Protein AF-A0A2E3MKQ6-F1 (afdb_monomer)

Structure (mmCIF, N/CA/C/O backbone):
data_AF-A0A2E3MKQ6-F1
#
_entry.id   AF-A0A2E3MKQ6-F1
#
loop_
_atom_site.group_PDB
_atom_site.id
_atom_site.type_symbol
_atom_site.label_atom_id
_atom_site.label_alt_id
_atom_site.label_comp_id
_atom_site.label_asym_id
_atom_site.label_entity_id
_atom_site.label_seq_id
_atom_site.pdbx_PDB_ins_code
_atom_site.Cartn_x
_atom_site.Cartn_y
_atom_site.Cartn_z
_atom_site.occupancy
_atom_site.B_iso_or_equiv
_atom_site.auth_seq_id
_atom_site.auth_comp_id
_atom_site.auth_asym_id
_atom_site.auth_atom_id
_atom_site.pdbx_PDB_model_num
ATOM 1 N N . MET A 1 1 ? 71.561 -11.899 -37.022 1.00 51.94 1 MET A N 1
ATOM 2 C CA . MET A 1 1 ? 71.157 -10.487 -36.833 1.00 51.94 1 MET A CA 1
ATOM 3 C C . MET A 1 1 ? 69.757 -10.118 -37.358 1.00 51.94 1 MET A C 1
ATOM 5 O O . MET A 1 1 ? 69.428 -8.950 -37.269 1.00 51.94 1 MET A O 1
ATOM 9 N N . ASN A 1 2 ? 68.888 -11.045 -37.816 1.00 51.72 2 ASN A N 1
ATOM 10 C CA . ASN A 1 2 ? 67.620 -10.660 -38.489 1.00 51.72 2 ASN A CA 1
ATOM 11 C C . ASN A 1 2 ? 66.325 -11.288 -37.917 1.00 51.72 2 ASN A C 1
ATOM 13 O O . ASN A 1 2 ? 65.262 -11.127 -38.512 1.00 51.72 2 ASN A O 1
ATOM 17 N N . ALA A 1 3 ? 66.387 -12.002 -36.786 1.00 59.16 3 ALA A N 1
ATOM 18 C CA . ALA A 1 3 ? 65.209 -12.643 -36.180 1.00 59.16 3 ALA A CA 1
ATOM 19 C C . ALA A 1 3 ? 64.498 -11.755 -35.135 1.00 59.16 3 ALA A C 1
ATOM 21 O O . ALA A 1 3 ? 63.276 -11.787 -35.032 1.00 59.16 3 ALA A O 1
ATOM 22 N N . ALA A 1 4 ? 65.235 -10.905 -34.410 1.00 56.28 4 ALA A N 1
ATOM 23 C CA . ALA A 1 4 ? 64.674 -10.053 -33.355 1.00 56.28 4 ALA A CA 1
ATOM 24 C C . ALA A 1 4 ? 63.854 -8.861 -33.893 1.00 56.28 4 ALA A C 1
ATOM 26 O O . ALA A 1 4 ? 62.931 -8.391 -33.233 1.00 56.28 4 ALA A O 1
ATOM 27 N N . THR A 1 5 ? 64.131 -8.396 -35.115 1.00 56.44 5 THR A N 1
ATOM 28 C CA . THR A 1 5 ? 63.457 -7.235 -35.721 1.00 56.44 5 THR A CA 1
ATOM 29 C C . THR A 1 5 ? 62.082 -7.542 -36.319 1.00 56.44 5 THR A C 1
ATOM 31 O O . THR A 1 5 ? 61.325 -6.611 -36.573 1.00 56.44 5 THR A O 1
ATOM 34 N N . ARG A 1 6 ? 61.706 -8.817 -36.513 1.00 56.41 6 ARG A N 1
ATOM 35 C CA . ARG A 1 6 ? 60.374 -9.184 -37.042 1.00 56.41 6 ARG A CA 1
ATOM 36 C C . ARG A 1 6 ? 59.316 -9.430 -35.967 1.00 56.41 6 ARG A C 1
ATOM 38 O O . ARG A 1 6 ? 58.137 -9.378 -36.285 1.00 56.41 6 ARG A O 1
ATOM 45 N N . ALA A 1 7 ? 59.709 -9.664 -34.715 1.00 56.56 7 ALA A N 1
ATOM 46 C CA . ALA A 1 7 ? 58.758 -9.929 -33.633 1.00 56.56 7 ALA A CA 1
ATOM 47 C C . ALA A 1 7 ? 58.132 -8.646 -33.047 1.00 56.56 7 ALA A C 1
ATOM 49 O O . ALA A 1 7 ? 57.000 -8.675 -32.573 1.00 56.56 7 ALA A O 1
ATOM 50 N N . LEU A 1 8 ? 58.837 -7.512 -33.120 1.00 56.88 8 LEU A N 1
ATOM 51 C CA . LEU A 1 8 ? 58.458 -6.266 -32.437 1.00 56.88 8 LEU A CA 1
ATOM 52 C C . LEU A 1 8 ? 57.384 -5.433 -33.158 1.00 56.88 8 LEU A C 1
ATOM 54 O O . LEU A 1 8 ? 56.702 -4.640 -32.516 1.00 56.88 8 LEU A O 1
ATOM 58 N N . SER A 1 9 ? 57.185 -5.611 -34.467 1.00 56.62 9 SER A N 1
ATOM 59 C CA . SER A 1 9 ? 56.205 -4.820 -35.231 1.00 56.62 9 SER A CA 1
ATOM 60 C C . SER A 1 9 ? 54.820 -5.467 -35.328 1.00 56.62 9 SER A C 1
ATOM 62 O O . SER A 1 9 ? 53.836 -4.778 -35.592 1.00 56.62 9 SER A O 1
ATOM 64 N N . THR A 1 10 ? 54.703 -6.772 -35.073 1.00 60.03 10 THR A N 1
ATOM 65 C CA . THR A 1 10 ? 53.426 -7.504 -35.167 1.00 60.03 10 THR A CA 1
ATOM 66 C C . THR A 1 10 ? 52.512 -7.326 -33.956 1.00 60.03 10 THR A C 1
ATOM 68 O O . THR A 1 10 ? 51.335 -7.670 -34.034 1.00 60.03 10 THR A O 1
ATOM 71 N N . GLN A 1 11 ? 53.016 -6.766 -32.852 1.00 57.50 11 GLN A N 1
ATOM 72 C CA . GLN A 1 11 ? 52.283 -6.697 -31.584 1.00 57.50 11 GLN A CA 1
ATOM 73 C C . GLN A 1 11 ? 51.611 -5.333 -31.321 1.00 57.50 11 GLN A C 1
ATOM 75 O O . GLN A 1 11 ? 50.716 -5.246 -30.485 1.00 57.50 11 GLN A O 1
ATOM 80 N N . MET A 1 12 ? 51.917 -4.285 -32.102 1.00 53.00 12 MET A N 1
ATOM 81 C CA . MET A 1 12 ? 51.243 -2.970 -32.025 1.00 53.00 12 MET A CA 1
ATOM 82 C C . MET A 1 12 ? 49.972 -2.876 -32.890 1.00 53.00 12 MET A C 1
ATOM 84 O O . MET A 1 12 ? 49.701 -1.868 -33.539 1.00 53.00 12 MET A O 1
ATOM 88 N N . ARG A 1 13 ? 49.159 -3.935 -32.916 1.00 53.34 13 ARG A N 1
ATOM 89 C CA . ARG A 1 13 ? 47.797 -3.894 -33.480 1.00 53.34 13 ARG A CA 1
ATOM 90 C C . ARG A 1 13 ? 46.724 -4.270 -32.461 1.00 53.34 13 ARG A C 1
ATOM 92 O O . ARG A 1 13 ? 45.620 -4.640 -32.841 1.00 53.34 13 ARG A O 1
ATOM 99 N N . ALA A 1 14 ? 46.997 -4.046 -31.176 1.00 57.50 14 ALA A N 1
ATOM 100 C CA . ALA A 1 14 ? 45.959 -3.827 -30.170 1.00 57.50 14 ALA A CA 1
ATOM 101 C C . ALA A 1 14 ? 45.362 -2.409 -30.305 1.00 57.50 14 ALA A C 1
ATOM 103 O O . ALA A 1 14 ? 45.202 -1.680 -29.334 1.00 57.50 14 ALA A O 1
ATOM 104 N N . GLY A 1 15 ? 45.054 -1.989 -31.534 1.00 54.38 15 GLY A N 1
ATOM 105 C CA . GLY A 1 15 ? 44.079 -0.931 -31.727 1.00 54.38 15 GLY A CA 1
ATOM 106 C C . GLY A 1 15 ? 42.747 -1.581 -31.421 1.00 54.38 15 GLY A C 1
ATOM 107 O O . GLY A 1 15 ? 42.348 -2.483 -32.159 1.00 54.38 15 GLY A O 1
ATOM 108 N N . ALA A 1 16 ? 42.112 -1.186 -30.317 1.00 61.31 16 ALA A N 1
ATOM 109 C CA . ALA A 1 16 ? 40.711 -1.468 -30.073 1.00 61.31 16 ALA A CA 1
ATOM 110 C C . ALA A 1 16 ? 39.977 -1.141 -31.371 1.00 61.31 16 ALA A C 1
ATOM 112 O O . ALA A 1 16 ? 39.789 0.026 -31.718 1.00 61.31 16 ALA A O 1
ATOM 113 N N . ARG A 1 17 ? 39.649 -2.178 -32.150 1.00 56.69 17 ARG A N 1
ATOM 114 C CA . ARG A 1 17 ? 38.716 -2.043 -33.251 1.00 56.69 17 ARG A CA 1
ATOM 115 C C . ARG A 1 17 ? 37.417 -1.747 -32.537 1.00 56.69 17 ARG A C 1
ATOM 117 O O . ARG A 1 17 ? 36.703 -2.678 -32.201 1.00 56.69 17 ARG A O 1
ATOM 124 N N . LEU A 1 18 ? 37.166 -0.473 -32.234 1.00 64.56 18 LEU A N 1
ATOM 125 C CA . LEU A 1 18 ? 35.818 0.041 -32.131 1.00 64.56 18 LEU A CA 1
ATOM 126 C C . LEU A 1 18 ? 35.204 -0.409 -33.450 1.00 64.56 18 LEU A C 1
ATOM 128 O O . LEU A 1 18 ? 35.619 0.103 -34.499 1.00 64.56 18 LEU A O 1
ATOM 132 N N . PRO A 1 19 ? 34.371 -1.466 -33.456 1.00 61.94 19 PRO A N 1
ATOM 133 C CA . PRO A 1 19 ? 33.703 -1.810 -34.681 1.00 61.94 19 PRO A CA 1
ATOM 134 C C . PRO A 1 19 ? 32.902 -0.554 -34.984 1.00 61.94 19 PRO A C 1
ATOM 136 O O . PRO A 1 19 ? 32.098 -0.104 -34.167 1.00 61.94 19 PRO A O 1
ATOM 139 N N . HIS A 1 20 ? 33.227 0.083 -36.107 1.00 58.12 20 HIS A N 1
ATOM 140 C CA . HIS A 1 20 ? 32.358 1.058 -36.732 1.00 58.12 20 HIS A CA 1
ATOM 141 C C . HIS A 1 20 ? 30.936 0.534 -36.537 1.00 58.12 20 HIS A C 1
ATOM 143 O O . HIS A 1 20 ? 30.695 -0.645 -36.801 1.00 58.12 20 HIS A O 1
ATOM 149 N N . LEU A 1 21 ? 30.059 1.352 -35.951 1.00 60.97 21 LEU A N 1
ATOM 150 C CA . LEU A 1 21 ? 28.639 1.059 -35.805 1.00 60.97 21 LEU A CA 1
ATOM 151 C C . LEU A 1 21 ? 28.097 0.796 -37.214 1.00 60.97 21 LEU A C 1
ATOM 153 O O . LEU A 1 21 ? 27.580 1.687 -37.880 1.00 60.97 21 LEU A O 1
ATOM 157 N N . VAL A 1 22 ? 28.278 -0.423 -37.715 1.00 62.62 22 VAL A N 1
ATOM 158 C CA . VAL A 1 22 ? 27.599 -0.910 -38.897 1.00 62.62 22 VAL A CA 1
ATOM 159 C C . VAL A 1 22 ? 26.157 -0.934 -38.446 1.00 62.62 22 VAL A C 1
ATOM 161 O O . VAL A 1 22 ? 25.775 -1.767 -37.617 1.00 62.62 22 VAL A O 1
ATOM 164 N N . LEU A 1 23 ? 25.390 0.044 -38.926 1.00 69.44 23 LEU A N 1
ATOM 165 C CA . LEU A 1 23 ? 23.950 0.150 -38.735 1.00 69.44 23 LEU A CA 1
ATOM 166 C C . LEU A 1 23 ? 23.286 -0.990 -39.525 1.00 69.44 23 LEU A C 1
ATOM 168 O O . LEU A 1 23 ? 22.607 -0.803 -40.527 1.00 69.44 23 LEU A O 1
ATOM 172 N N . ASN A 1 24 ? 23.573 -2.217 -39.102 1.00 82.94 24 ASN A N 1
ATOM 173 C CA . ASN A 1 24 ? 22.943 -3.425 -39.574 1.00 82.94 24 ASN A CA 1
ATOM 174 C C . ASN A 1 24 ? 21.625 -3.571 -38.809 1.00 82.94 24 ASN A C 1
ATOM 176 O O . ASN A 1 24 ? 21.572 -3.353 -37.594 1.00 82.94 24 ASN A O 1
ATOM 180 N N . ARG A 1 25 ? 20.565 -3.980 -39.511 1.00 87.00 25 ARG A N 1
ATOM 181 C CA . ARG A 1 25 ? 19.233 -4.215 -38.937 1.00 87.00 25 ARG A CA 1
ATOM 182 C C . ARG A 1 25 ? 19.303 -5.093 -37.685 1.00 87.00 25 ARG A C 1
ATOM 184 O O . ARG A 1 25 ? 18.605 -4.825 -36.716 1.00 87.00 25 ARG A O 1
ATOM 191 N N . GLN A 1 26 ? 20.165 -6.110 -37.690 1.00 88.50 26 GLN A N 1
ATOM 192 C CA . GLN A 1 26 ? 20.348 -7.013 -36.550 1.00 88.50 26 GLN A CA 1
ATOM 193 C C . GLN A 1 26 ? 20.903 -6.297 -35.310 1.00 88.50 26 GLN A C 1
ATOM 195 O O . GLN A 1 26 ? 20.385 -6.500 -34.216 1.00 88.50 26 GLN A O 1
ATOM 200 N N . THR A 1 27 ? 21.894 -5.414 -35.471 1.00 88.50 27 THR A N 1
ATOM 201 C CA . THR A 1 27 ? 22.471 -4.637 -34.362 1.00 88.50 27 THR A CA 1
ATOM 202 C C . THR A 1 27 ? 21.444 -3.680 -33.761 1.00 88.50 27 THR A C 1
ATOM 204 O O . THR A 1 27 ? 21.341 -3.579 -32.543 1.00 88.50 27 THR A O 1
ATOM 207 N N . VAL A 1 28 ? 20.638 -3.015 -34.599 1.00 91.00 28 VAL A N 1
ATOM 208 C CA . VAL A 1 28 ? 19.569 -2.112 -34.133 1.00 91.00 28 VAL A CA 1
ATOM 209 C C . VAL A 1 28 ? 18.510 -2.880 -33.343 1.00 91.00 28 VAL A C 1
ATOM 211 O O . VAL A 1 28 ? 18.127 -2.446 -32.260 1.00 91.00 28 VAL A O 1
ATOM 214 N N . LEU A 1 29 ? 18.072 -4.041 -33.843 1.00 93.50 29 LEU A N 1
ATOM 215 C CA . LEU A 1 29 ? 17.108 -4.890 -33.137 1.00 93.50 29 LEU A CA 1
ATOM 216 C C . LEU A 1 29 ? 17.658 -5.389 -31.798 1.00 93.50 29 LEU A C 1
ATOM 218 O O . LEU A 1 29 ? 16.940 -5.370 -30.803 1.00 93.50 29 LEU A O 1
ATOM 222 N N . PHE A 1 30 ? 18.928 -5.792 -31.756 1.00 93.88 30 PHE A N 1
ATOM 223 C CA . PHE A 1 30 ? 19.572 -6.219 -30.518 1.00 93.88 30 PHE A CA 1
ATOM 224 C C . PHE A 1 30 ? 19.641 -5.081 -29.491 1.00 93.88 30 PHE A C 1
ATOM 226 O O . PHE A 1 30 ? 19.269 -5.273 -28.337 1.00 93.88 30 PHE A O 1
ATOM 233 N N . MET A 1 31 ? 20.049 -3.881 -29.914 1.00 93.69 31 MET A N 1
ATOM 234 C CA . MET A 1 31 ? 20.090 -2.704 -29.041 1.00 93.69 31 MET A CA 1
ATOM 235 C C . MET A 1 31 ? 18.698 -2.305 -28.543 1.00 93.69 31 MET A C 1
ATOM 237 O O . MET A 1 31 ? 18.545 -1.973 -27.370 1.00 93.69 31 MET A O 1
ATOM 241 N N . ALA A 1 32 ? 17.679 -2.376 -29.402 1.00 95.44 32 ALA A N 1
ATOM 242 C CA . ALA A 1 32 ? 16.297 -2.113 -29.016 1.00 95.44 32 ALA A CA 1
ATOM 243 C C . ALA A 1 32 ? 15.792 -3.133 -27.983 1.00 95.44 32 ALA A C 1
ATOM 245 O O . ALA A 1 32 ? 15.203 -2.742 -26.979 1.00 95.44 32 ALA A O 1
ATOM 246 N N . ALA A 1 33 ? 16.070 -4.425 -28.186 1.00 96.75 33 ALA A N 1
ATOM 247 C CA . ALA A 1 33 ? 15.715 -5.473 -27.232 1.00 96.75 33 ALA A CA 1
ATOM 248 C C . ALA A 1 33 ? 16.437 -5.288 -25.890 1.00 96.75 33 ALA A C 1
ATO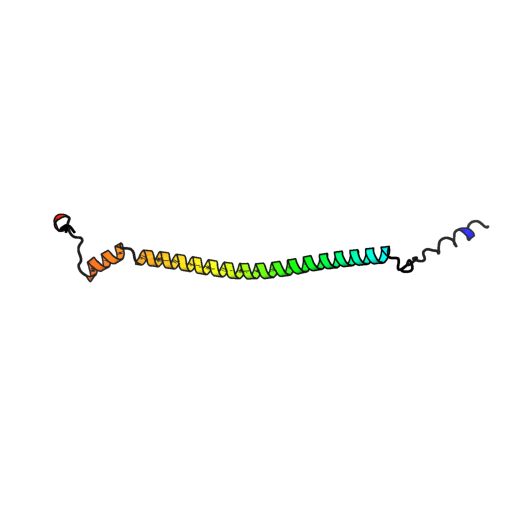M 250 O O . ALA A 1 33 ? 15.805 -5.368 -24.840 1.00 96.75 33 ALA A O 1
ATOM 251 N N . LEU A 1 34 ? 17.737 -4.973 -25.914 1.00 97.12 34 LEU A N 1
ATOM 252 C CA . LEU A 1 34 ? 18.510 -4.679 -24.709 1.00 97.12 34 LEU A CA 1
ATOM 253 C C . LEU A 1 34 ? 17.914 -3.492 -23.947 1.00 97.12 34 LEU A C 1
ATOM 255 O O . LEU A 1 34 ? 17.719 -3.570 -22.736 1.00 97.12 34 LEU A O 1
ATOM 259 N N . PHE A 1 35 ? 17.584 -2.412 -24.656 1.00 97.94 35 PHE A N 1
ATOM 260 C CA . PHE A 1 35 ? 16.9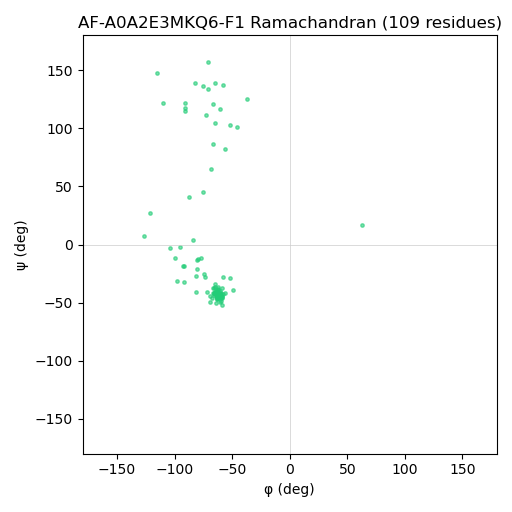53 -1.243 -24.056 1.00 97.94 35 PHE A CA 1
ATOM 261 C C . PHE A 1 35 ? 15.588 -1.580 -23.451 1.00 97.94 35 PHE A C 1
ATOM 263 O O . PHE A 1 35 ? 15.298 -1.157 -22.337 1.00 97.94 35 PHE A O 1
ATOM 270 N N . MET A 1 36 ? 14.775 -2.382 -24.141 1.00 98.12 36 MET A N 1
ATOM 271 C CA . MET A 1 36 ? 13.470 -2.813 -23.645 1.00 98.12 36 MET A CA 1
ATOM 272 C C . MET A 1 36 ? 13.601 -3.642 -22.363 1.00 98.12 36 MET A C 1
ATOM 274 O O . MET A 1 36 ? 12.899 -3.372 -21.395 1.00 98.12 36 MET A O 1
ATOM 278 N N . VAL A 1 37 ? 14.549 -4.582 -22.313 1.00 98.00 37 VAL A N 1
ATOM 279 C CA . VAL A 1 37 ? 14.828 -5.382 -21.108 1.00 98.00 37 VAL A CA 1
ATOM 280 C C . VAL A 1 37 ? 15.281 -4.498 -19.948 1.00 98.00 37 VAL A C 1
ATOM 282 O O . VAL A 1 37 ? 14.790 -4.660 -18.833 1.00 98.00 37 VAL A O 1
ATOM 285 N N . LEU A 1 38 ? 16.183 -3.544 -20.197 1.00 98.19 38 LEU A N 1
ATOM 286 C CA . LEU A 1 38 ? 16.630 -2.600 -19.172 1.00 98.19 38 LEU A CA 1
ATOM 287 C C . LEU A 1 38 ? 15.469 -1.738 -18.667 1.00 98.19 38 LEU A C 1
ATOM 289 O O . LEU A 1 38 ? 15.289 -1.612 -17.459 1.00 98.19 38 LEU A O 1
ATOM 293 N N . ALA A 1 39 ? 14.652 -1.199 -19.572 1.00 98.12 39 ALA A N 1
ATOM 294 C CA . ALA A 1 39 ? 13.478 -0.414 -19.216 1.00 98.12 39 ALA A CA 1
ATOM 295 C C . ALA A 1 39 ? 12.503 -1.223 -18.348 1.00 98.12 39 ALA A C 1
ATOM 297 O O . ALA A 1 39 ? 12.049 -0.727 -17.320 1.00 98.12 39 ALA A O 1
ATOM 298 N N . THR A 1 40 ? 12.234 -2.484 -18.702 1.00 97.94 40 THR A N 1
ATOM 299 C CA . THR A 1 40 ? 11.392 -3.370 -17.889 1.00 97.94 40 THR A CA 1
ATOM 300 C C . THR A 1 40 ? 12.019 -3.661 -16.529 1.00 97.94 40 THR A C 1
ATOM 302 O O . THR A 1 40 ? 11.316 -3.618 -15.525 1.00 97.94 40 THR A O 1
ATOM 305 N N . ALA A 1 41 ? 13.328 -3.912 -16.461 1.00 97.25 41 ALA A N 1
ATOM 306 C CA . ALA A 1 41 ? 14.009 -4.157 -15.193 1.00 97.25 41 ALA A CA 1
ATOM 307 C C . ALA A 1 41 ? 13.867 -2.961 -14.236 1.00 97.25 41 ALA A C 1
ATOM 309 O O . ALA A 1 41 ? 13.505 -3.144 -13.075 1.00 97.25 41 ALA A O 1
ATOM 310 N N . PHE A 1 42 ? 14.073 -1.737 -14.729 1.00 97.81 42 PHE A N 1
ATOM 311 C CA . PHE A 1 42 ? 13.870 -0.527 -13.929 1.00 97.81 42 PHE A CA 1
ATOM 312 C C . PHE A 1 42 ? 12.403 -0.310 -13.556 1.00 97.81 42 PHE A C 1
ATOM 314 O O . PHE A 1 42 ? 12.119 0.021 -12.407 1.00 97.81 42 PHE A O 1
ATOM 321 N N . ALA A 1 43 ? 11.474 -0.533 -14.489 1.00 97.38 43 ALA A N 1
ATOM 322 C CA . ALA A 1 43 ? 10.044 -0.396 -14.230 1.00 97.38 43 ALA A CA 1
ATOM 323 C C . ALA A 1 43 ? 9.574 -1.338 -13.112 1.00 97.38 43 ALA A C 1
ATOM 325 O O . ALA A 1 43 ? 8.872 -0.904 -12.207 1.00 97.38 43 ALA A O 1
ATOM 326 N N . VAL A 1 44 ? 10.015 -2.600 -13.124 1.00 97.50 44 VAL A N 1
ATOM 327 C CA . VAL A 1 44 ? 9.671 -3.580 -12.082 1.00 97.50 44 VAL A CA 1
ATOM 328 C C . VAL A 1 44 ? 10.219 -3.163 -10.717 1.00 97.50 44 VAL A C 1
ATOM 330 O O . VAL A 1 44 ? 9.517 -3.286 -9.717 1.00 97.50 44 VAL A O 1
ATOM 333 N N . VAL A 1 45 ? 11.457 -2.664 -10.655 1.00 96.94 45 VAL A N 1
ATOM 334 C CA . VAL A 1 45 ? 12.046 -2.178 -9.395 1.00 96.94 45 VAL A CA 1
ATOM 335 C C . VAL A 1 45 ? 11.270 -0.977 -8.856 1.00 96.94 45 VAL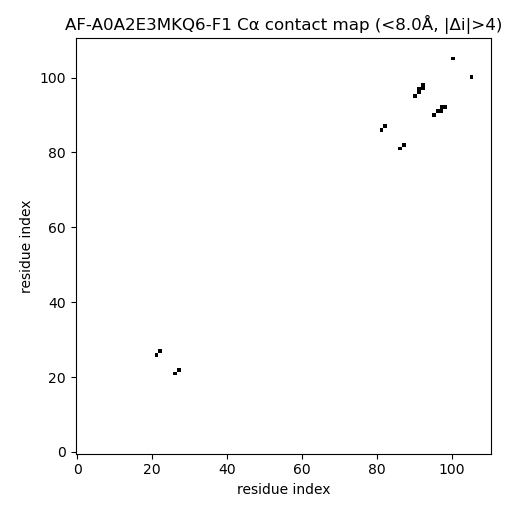 A C 1
ATOM 337 O O . VAL A 1 45 ? 10.984 -0.929 -7.663 1.00 96.94 45 VAL A O 1
ATOM 340 N N . TYR A 1 46 ? 10.904 -0.041 -9.731 1.00 96.94 46 TYR A N 1
ATOM 341 C CA . TYR A 1 46 ? 10.133 1.142 -9.364 1.00 96.94 46 TYR A CA 1
ATOM 342 C C . TYR A 1 46 ? 8.734 0.784 -8.848 1.00 96.94 46 TYR A C 1
ATOM 344 O O . TYR A 1 46 ? 8.365 1.197 -7.752 1.00 96.94 46 TYR A O 1
ATOM 352 N N . GLU A 1 47 ? 7.995 -0.043 -9.592 1.00 95.94 47 GLU A N 1
ATOM 353 C CA . GLU A 1 47 ? 6.684 -0.552 -9.170 1.00 95.94 47 GLU A CA 1
ATOM 354 C C . GLU A 1 47 ? 6.775 -1.273 -7.828 1.00 95.94 47 GLU A C 1
ATOM 356 O O . GLU A 1 47 ? 5.951 -1.064 -6.942 1.00 95.94 47 GLU A O 1
ATOM 361 N N . ARG A 1 48 ? 7.819 -2.085 -7.626 1.00 95.88 48 ARG A N 1
ATOM 362 C CA . ARG A 1 48 ? 7.975 -2.821 -6.373 1.00 95.88 48 ARG A CA 1
ATOM 363 C C . ARG A 1 48 ? 8.211 -1.908 -5.174 1.00 95.88 48 ARG A C 1
ATOM 365 O O . ARG A 1 48 ? 7.739 -2.221 -4.080 1.00 95.88 48 ARG A O 1
ATOM 372 N N . ASP A 1 49 ? 8.957 -0.825 -5.356 1.00 95.25 49 ASP A N 1
ATOM 373 C CA . ASP A 1 49 ? 9.180 0.156 -4.298 1.00 95.25 49 ASP A CA 1
ATOM 374 C C . ASP A 1 49 ? 7.897 0.933 -3.976 1.00 95.25 49 ASP A C 1
ATOM 376 O O . ASP A 1 49 ? 7.527 1.054 -2.808 1.00 95.25 49 ASP A O 1
ATOM 380 N N . LEU A 1 50 ? 7.166 1.362 -5.009 1.00 95.12 50 LEU A N 1
ATOM 381 C CA . LEU A 1 50 ? 5.897 2.072 -4.857 1.00 95.12 50 LEU A CA 1
ATOM 382 C C . LEU A 1 50 ? 4.838 1.211 -4.153 1.00 95.12 50 LEU A C 1
ATOM 384 O O . LEU A 1 50 ? 4.207 1.661 -3.197 1.00 95.12 50 LEU A O 1
ATOM 388 N N . ASP A 1 51 ? 4.697 -0.046 -4.575 1.00 95.38 51 ASP A N 1
ATOM 389 C CA . ASP A 1 51 ? 3.804 -1.027 -3.955 1.00 95.38 51 ASP A CA 1
ATOM 390 C C . ASP A 1 51 ? 4.143 -1.222 -2.471 1.00 95.38 51 ASP A C 1
ATOM 392 O O . ASP A 1 51 ? 3.264 -1.212 -1.610 1.00 95.38 51 ASP A O 1
ATOM 396 N N . ARG A 1 52 ? 5.436 -1.302 -2.131 1.00 95.19 52 ARG A N 1
ATOM 397 C CA . ARG A 1 52 ? 5.873 -1.438 -0.736 1.00 95.19 52 ARG A CA 1
ATOM 398 C C . ARG A 1 52 ? 5.467 -0.238 0.123 1.00 95.19 52 ARG A C 1
ATOM 400 O O . ARG A 1 52 ? 5.112 -0.436 1.285 1.00 95.19 52 ARG A O 1
ATOM 407 N N . GLN A 1 53 ? 5.522 0.976 -0.421 1.00 95.25 53 GLN A N 1
ATOM 408 C CA . GLN A 1 53 ? 5.102 2.187 0.287 1.00 95.25 53 GLN A CA 1
ATOM 409 C C . GLN A 1 53 ? 3.581 2.211 0.495 1.00 95.25 53 GLN A C 1
ATOM 411 O O . GLN A 1 53 ? 3.127 2.359 1.631 1.00 95.25 53 GLN A O 1
ATOM 416 N N . LEU A 1 54 ? 2.802 1.972 -0.568 1.00 95.75 54 LEU A N 1
ATOM 417 C CA . LEU A 1 54 ? 1.334 1.949 -0.510 1.00 95.75 54 LEU A CA 1
ATOM 418 C C . LEU A 1 54 ? 0.807 0.878 0.449 1.00 95.75 54 LEU A C 1
ATOM 420 O O . LEU A 1 54 ? -0.090 1.136 1.250 1.00 95.75 54 LEU A O 1
ATOM 424 N N . VAL A 1 55 ? 1.372 -0.329 0.391 1.00 96.44 55 VAL A N 1
ATOM 425 C CA . VAL A 1 55 ? 0.992 -1.421 1.295 1.00 96.44 55 VAL A CA 1
ATOM 426 C C . VAL A 1 55 ? 1.344 -1.077 2.740 1.00 96.44 55 VAL A C 1
ATOM 428 O O . VAL A 1 55 ? 0.578 -1.409 3.642 1.00 96.44 55 VAL A O 1
ATOM 431 N N . GLY A 1 56 ? 2.465 -0.388 2.973 1.00 96.75 56 GLY A N 1
ATOM 432 C CA . GLY A 1 56 ? 2.834 0.102 4.300 1.00 96.75 56 GLY A CA 1
ATOM 433 C C . GLY A 1 56 ? 1.795 1.065 4.877 1.00 96.75 56 GLY A C 1
ATOM 434 O O . GLY A 1 56 ? 1.344 0.874 6.006 1.00 96.75 56 GLY A O 1
ATOM 435 N N . GLU A 1 57 ? 1.368 2.056 4.093 1.00 96.25 57 GLU A N 1
ATOM 436 C CA . GLU A 1 57 ? 0.338 3.022 4.498 1.00 96.25 57 GLU A CA 1
ATOM 437 C C . GLU A 1 57 ? -1.011 2.341 4.758 1.00 96.25 57 GLU A C 1
ATOM 439 O O . GLU A 1 57 ? -1.628 2.535 5.808 1.00 96.25 57 GLU A O 1
ATOM 444 N N . LEU A 1 58 ? -1.433 1.468 3.842 1.00 97.81 58 LEU A N 1
ATOM 445 C CA . LEU A 1 58 ? -2.668 0.703 3.975 1.00 97.81 58 LEU A CA 1
ATOM 446 C C . LEU A 1 58 ? -2.653 -0.193 5.218 1.00 97.81 58 LEU A C 1
ATOM 448 O O . LEU A 1 58 ? -3.663 -0.298 5.914 1.00 97.81 58 LEU A O 1
ATOM 452 N N . GLN A 1 59 ? -1.519 -0.826 5.522 1.00 96.88 59 GLN A N 1
ATOM 453 C CA . GLN A 1 59 ? -1.382 -1.626 6.734 1.00 96.88 59 GLN A CA 1
ATOM 454 C C . GLN A 1 59 ? -1.454 -0.756 7.994 1.00 96.88 59 GLN A C 1
ATOM 456 O O . GLN A 1 59 ? -2.070 -1.170 8.973 1.00 96.88 59 GLN A O 1
ATOM 461 N N . GLY A 1 60 ? -0.883 0.452 7.966 1.00 97.19 60 GLY A N 1
ATOM 462 C CA . GLY A 1 60 ? -0.999 1.422 9.055 1.00 97.19 60 GLY A CA 1
ATOM 463 C C . GLY A 1 60 ? -2.455 1.787 9.349 1.00 97.19 60 GLY A C 1
ATOM 464 O O . GLY A 1 60 ? -2.907 1.632 10.482 1.00 97.19 60 GLY A O 1
ATOM 465 N N . LEU A 1 61 ? -3.213 2.174 8.320 1.00 97.31 61 LEU A N 1
ATOM 466 C CA . LEU A 1 61 ? -4.637 2.507 8.452 1.00 97.31 61 LEU A CA 1
ATOM 467 C C . LEU A 1 61 ? -5.467 1.324 8.971 1.00 97.31 61 LEU A C 1
ATOM 469 O O . LEU A 1 61 ? -6.290 1.496 9.868 1.00 97.31 61 LEU A O 1
ATOM 473 N N . LYS A 1 62 ? -5.213 0.112 8.462 1.00 97.19 62 LYS A N 1
ATOM 474 C CA . LYS A 1 62 ? -5.879 -1.110 8.939 1.00 97.19 62 LYS A CA 1
ATOM 475 C C . LYS A 1 62 ? -5.582 -1.421 10.401 1.00 97.19 62 LYS A C 1
ATOM 477 O O . LYS A 1 62 ? -6.459 -1.911 11.104 1.00 97.19 62 LYS A O 1
ATOM 482 N N . ASN A 1 63 ? -4.361 -1.158 10.863 1.00 97.56 63 ASN A N 1
ATOM 483 C CA . ASN A 1 63 ? -4.016 -1.355 12.267 1.00 97.56 63 ASN A CA 1
ATOM 484 C C . ASN A 1 63 ? -4.803 -0.385 13.156 1.00 97.56 63 ASN A C 1
ATOM 486 O O . ASN A 1 63 ? -5.376 -0.814 14.151 1.00 97.56 63 ASN A O 1
ATOM 490 N N . THR A 1 64 ? -4.908 0.888 12.763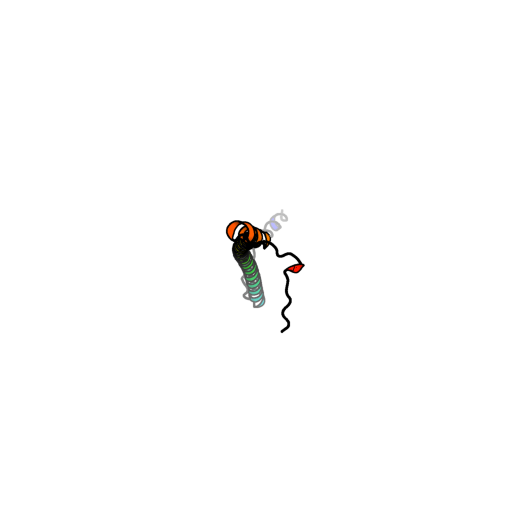 1.00 97.06 64 THR A N 1
ATOM 491 C CA . THR A 1 64 ? -5.732 1.872 13.484 1.00 97.06 64 THR A CA 1
ATOM 492 C C . THR A 1 64 ? -7.208 1.476 13.504 1.00 97.06 64 THR A C 1
ATOM 494 O O . THR A 1 64 ? -7.855 1.561 14.545 1.00 97.06 64 THR A O 1
ATOM 497 N N . GLU A 1 65 ? -7.750 1.005 12.380 1.00 97.12 65 GLU A N 1
ATOM 498 C CA . GLU A 1 65 ? -9.119 0.483 12.322 1.00 97.12 65 GLU A CA 1
ATOM 499 C C . GLU A 1 65 ? -9.310 -0.702 13.282 1.00 97.12 65 GLU A C 1
ATOM 501 O O . GLU A 1 65 ? -10.278 -0.742 14.040 1.00 97.12 65 GLU A O 1
ATOM 506 N N . ALA A 1 66 ? -8.366 -1.645 13.296 1.00 97.19 66 ALA A N 1
ATOM 507 C CA . ALA A 1 66 ? -8.411 -2.796 14.189 1.00 97.19 66 ALA A CA 1
ATOM 508 C C . ALA A 1 66 ? -8.370 -2.385 15.669 1.00 97.19 66 ALA A C 1
ATOM 510 O O . ALA A 1 66 ? -9.143 -2.918 16.461 1.00 97.19 66 ALA A O 1
ATOM 511 N N . GLU A 1 67 ? -7.521 -1.424 16.043 1.00 97.12 67 GLU A N 1
ATOM 512 C CA . GLU A 1 67 ? -7.458 -0.886 17.408 1.00 97.12 67 GLU A CA 1
ATOM 513 C C . GLU A 1 67 ? -8.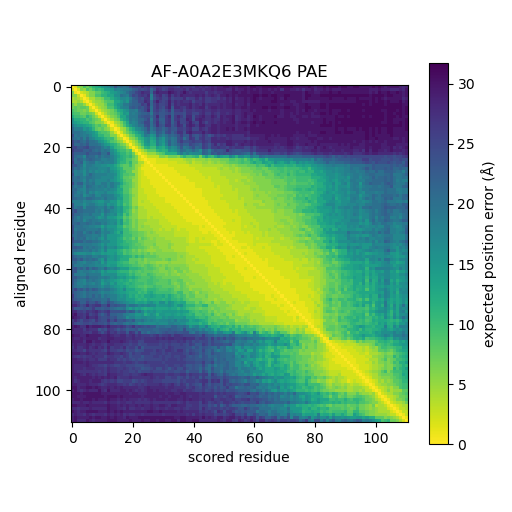788 -0.253 17.836 1.00 97.12 67 GLU A C 1
ATOM 515 O O . GLU A 1 67 ? -9.282 -0.524 18.933 1.00 97.12 67 GLU A O 1
ATOM 520 N N . LEU A 1 68 ? -9.403 0.545 16.959 1.00 97.06 68 LEU A N 1
ATOM 521 C CA . LEU A 1 68 ? -10.707 1.155 17.220 1.00 97.06 68 LEU A CA 1
ATOM 522 C C . LEU A 1 68 ? -11.812 0.105 17.367 1.00 97.06 68 LEU A C 1
ATOM 524 O O . LEU A 1 68 ? -12.636 0.214 18.275 1.00 97.06 68 LEU A O 1
ATOM 528 N N . ASN A 1 69 ? -11.812 -0.926 16.520 1.00 96.00 69 ASN A N 1
ATOM 529 C CA . ASN A 1 69 ? -12.775 -2.022 16.606 1.00 96.00 69 ASN A CA 1
ATOM 530 C C . ASN A 1 69 ? -12.620 -2.803 17.916 1.00 96.00 69 ASN A C 1
ATOM 532 O O . ASN A 1 69 ? -13.613 -3.037 18.597 1.00 96.00 69 ASN A O 1
ATOM 536 N N . MET A 1 70 ? -11.388 -3.122 18.326 1.00 96.06 70 MET A N 1
ATOM 537 C CA . MET A 1 70 ? -11.137 -3.780 19.615 1.00 96.06 70 MET A CA 1
ATOM 538 C C . MET A 1 70 ? -11.641 -2.938 20.792 1.00 96.06 70 MET A C 1
ATOM 540 O O . MET A 1 70 ? -12.274 -3.468 21.706 1.00 96.06 70 MET A O 1
ATOM 544 N N . ALA A 1 71 ? -11.393 -1.625 20.771 1.00 94.44 71 ALA A N 1
ATOM 545 C CA . ALA A 1 71 ? -11.900 -0.723 21.800 1.00 94.44 71 ALA A CA 1
ATOM 546 C C . ALA A 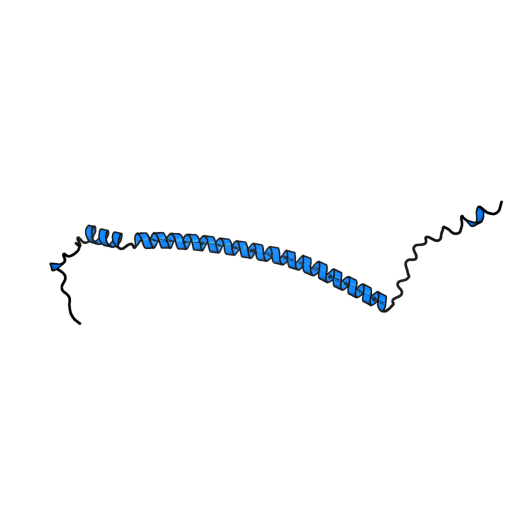1 71 ? -13.439 -0.669 21.806 1.00 94.44 71 ALA A C 1
ATOM 548 O O . ALA A 1 71 ? -14.051 -0.675 22.874 1.00 94.44 71 ALA A O 1
ATOM 549 N N . GLY A 1 72 ? -14.072 -0.662 20.630 1.00 94.44 72 GLY A N 1
ATOM 550 C CA . GLY A 1 72 ? -15.527 -0.715 20.489 1.00 94.44 72 GLY A CA 1
ATOM 551 C C . GLY A 1 72 ? -16.128 -2.011 21.036 1.00 94.44 72 GLY A C 1
ATOM 552 O O . GLY A 1 72 ? -17.089 -1.967 21.806 1.00 94.44 72 GLY A O 1
ATOM 553 N N . ASP A 1 73 ? -15.522 -3.152 20.712 1.00 94.38 73 ASP A N 1
ATOM 554 C CA . ASP A 1 73 ? -15.926 -4.461 21.225 1.00 94.38 73 ASP A CA 1
ATOM 555 C C . ASP A 1 73 ? -15.817 -4.514 22.754 1.00 94.38 73 ASP A C 1
ATOM 557 O O . ASP A 1 73 ? -16.731 -4.990 23.431 1.00 94.38 73 ASP A O 1
ATOM 561 N N . GLN A 1 74 ? -14.742 -3.959 23.325 1.00 92.69 74 GLN A N 1
ATOM 562 C CA . GLN A 1 74 ? -14.599 -3.840 24.775 1.00 92.69 74 GLN A CA 1
ATOM 563 C C . GLN A 1 74 ? -15.715 -2.982 25.386 1.00 92.69 74 GLN A C 1
ATOM 565 O O . GLN A 1 74 ? -16.360 -3.410 26.346 1.00 92.69 74 GLN A O 1
ATOM 570 N N . MET A 1 75 ? -15.982 -1.797 24.831 1.00 92.00 75 MET A N 1
ATOM 571 C CA . MET A 1 75 ? -17.056 -0.924 25.320 1.00 92.00 75 MET A CA 1
ATOM 572 C C . MET A 1 75 ? -18.423 -1.615 25.256 1.00 92.00 75 MET A C 1
ATOM 574 O O . MET A 1 75 ? -19.238 -1.470 26.169 1.00 92.00 75 MET A O 1
ATOM 578 N N . LEU A 1 76 ? -18.678 -2.407 24.213 1.00 89.94 76 LEU A N 1
ATOM 579 C CA . LEU A 1 76 ? -19.910 -3.179 24.086 1.00 89.94 76 LEU A CA 1
ATOM 580 C C . LEU A 1 76 ? -20.016 -4.262 25.172 1.00 89.94 76 LEU A C 1
ATOM 582 O O . LEU A 1 76 ? -21.080 -4.442 25.771 1.00 89.94 76 LEU A O 1
ATOM 586 N N . LEU A 1 77 ? -18.924 -4.964 25.477 1.00 88.94 77 LEU A N 1
ATOM 587 C CA . LEU A 1 77 ? -18.879 -5.942 26.572 1.00 88.94 77 LEU A CA 1
ATOM 588 C C . LEU A 1 77 ? -19.127 -5.283 27.939 1.00 88.94 77 LEU A C 1
ATOM 590 O O . LEU A 1 77 ? -19.864 -5.818 28.775 1.00 88.94 77 LEU A O 1
ATOM 594 N N . GLU A 1 78 ? -18.585 -4.086 28.157 1.00 88.12 78 GLU A N 1
ATOM 595 C CA . GLU A 1 78 ? -18.871 -3.294 29.355 1.00 88.12 78 GLU A CA 1
ATOM 596 C C . GLU A 1 78 ? -20.357 -2.907 29.411 1.00 88.12 78 GLU A C 1
ATOM 598 O O . GLU A 1 78 ? -21.027 -3.143 30.420 1.00 88.12 78 GLU A O 1
ATOM 603 N N . GLN A 1 79 ? -20.925 -2.409 28.310 1.00 83.75 79 GLN A N 1
ATOM 604 C CA . GLN A 1 79 ? -22.328 -1.999 28.258 1.00 83.75 79 GLN A CA 1
ATOM 605 C C . GLN A 1 79 ? -23.298 -3.168 28.460 1.00 83.75 79 GLN A C 1
ATOM 607 O O . GLN A 1 79 ? -24.283 -3.033 29.189 1.00 83.75 79 GLN A O 1
ATOM 612 N N . THR A 1 80 ? -23.023 -4.330 27.868 1.00 79.50 80 THR A N 1
ATOM 613 C CA . THR A 1 80 ? -23.847 -5.532 28.073 1.00 79.50 80 THR A CA 1
ATOM 614 C C . THR A 1 80 ? -23.788 -6.024 29.520 1.00 79.50 80 THR A C 1
ATOM 616 O O . THR A 1 80 ? -24.816 -6.429 30.066 1.00 79.50 80 THR A O 1
ATOM 619 N N . THR A 1 81 ? -22.645 -5.882 30.197 1.00 79.19 81 THR A N 1
ATOM 620 C CA . THR A 1 81 ? -22.517 -6.175 31.636 1.00 79.19 81 THR A CA 1
ATOM 621 C C . THR A 1 81 ? -23.359 -5.214 32.488 1.00 79.19 81 THR A C 1
ATOM 623 O O . THR A 1 81 ? -24.056 -5.634 33.417 1.00 79.19 81 THR A O 1
ATOM 626 N N . TRP A 1 82 ? -23.367 -3.921 32.149 1.00 67.56 82 TRP A N 1
ATOM 627 C CA . TRP A 1 82 ? -24.146 -2.895 32.858 1.00 67.56 82 TRP A CA 1
ATOM 628 C C . TRP A 1 82 ? -25.649 -2.964 32.569 1.00 67.56 82 TRP A C 1
ATOM 630 O O . TRP A 1 82 ? -26.453 -2.583 33.422 1.00 67.56 82 TRP A O 1
ATOM 640 N N . SER A 1 83 ? -26.023 -3.457 31.389 1.00 67.00 83 SER A N 1
ATOM 641 C CA . SER A 1 83 ? -27.401 -3.751 30.992 1.00 67.00 83 SER A CA 1
ATOM 642 C C . SER A 1 83 ? -27.870 -5.129 31.471 1.00 67.00 83 SER A C 1
ATOM 644 O O . SER A 1 83 ? -28.979 -5.550 31.127 1.00 6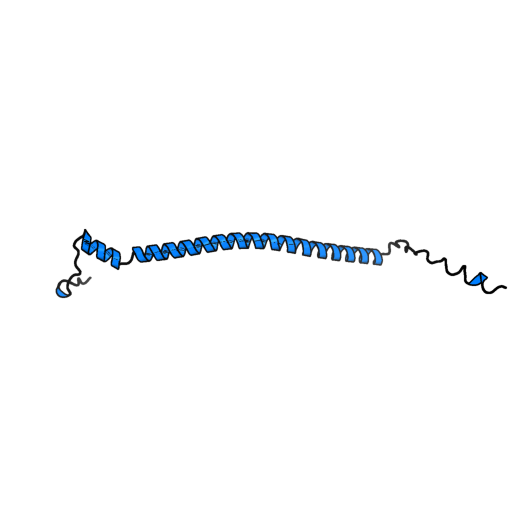7.00 83 SER A O 1
ATOM 646 N N . SER A 1 84 ? -27.050 -5.858 32.236 1.00 69.94 84 SER A N 1
ATOM 647 C CA . SER A 1 84 ? -27.439 -7.180 32.711 1.00 69.94 84 SER A CA 1
ATOM 648 C C . SER A 1 84 ? -28.732 -7.094 33.524 1.00 69.94 84 SER A C 1
ATOM 650 O O . SER A 1 84 ? -28.926 -6.200 34.357 1.00 69.94 84 SER A O 1
ATOM 652 N N . GLN A 1 85 ? -29.633 -8.051 33.283 1.00 69.19 85 GLN A N 1
ATOM 653 C CA . GLN A 1 85 ? -30.917 -8.152 33.983 1.00 69.19 85 GLN A CA 1
ATOM 654 C C . GLN A 1 85 ? -30.750 -8.129 35.510 1.00 69.19 85 GLN A C 1
ATOM 656 O O . GLN A 1 85 ? -31.619 -7.609 36.201 1.00 69.19 85 GLN A O 1
ATOM 661 N N . ALA A 1 86 ? -29.612 -8.602 36.030 1.00 70.88 86 ALA A N 1
ATOM 662 C CA . ALA A 1 86 ? -29.280 -8.561 37.450 1.00 70.88 86 ALA A CA 1
ATOM 663 C C . ALA A 1 86 ? -29.242 -7.131 38.019 1.00 70.88 86 ALA A C 1
ATOM 665 O O . ALA A 1 86 ? -29.782 -6.884 39.098 1.00 70.88 86 ALA A O 1
ATOM 666 N N . ARG A 1 87 ? -28.670 -6.165 37.284 1.00 75.12 87 ARG A N 1
ATOM 667 C CA . ARG A 1 87 ? -28.642 -4.760 37.717 1.00 75.12 87 ARG A CA 1
ATOM 668 C C . ARG A 1 87 ? -30.023 -4.117 37.628 1.00 75.12 87 ARG A C 1
ATOM 670 O O . ARG A 1 87 ? -30.415 -3.392 38.538 1.00 75.12 87 ARG A O 1
ATOM 677 N N . VAL A 1 88 ? -30.777 -4.411 36.567 1.00 77.12 88 VAL A N 1
ATOM 678 C CA . VAL A 1 88 ? -32.168 -3.948 36.419 1.00 77.12 88 VAL A CA 1
ATOM 679 C C . VAL A 1 88 ? -33.035 -4.479 37.565 1.00 77.12 88 VAL A C 1
ATOM 681 O O . VAL A 1 88 ? -33.778 -3.716 38.175 1.00 77.12 88 VAL A O 1
ATOM 684 N N . GLN A 1 89 ? -32.889 -5.758 37.915 1.00 75.62 89 GLN A N 1
ATOM 685 C CA . GLN A 1 89 ? -33.603 -6.391 39.022 1.00 75.62 89 GLN A CA 1
ATOM 686 C C . GLN A 1 89 ? -33.208 -5.798 40.380 1.00 75.62 89 GLN A C 1
ATOM 688 O O . GLN A 1 89 ? -34.088 -5.532 41.195 1.00 75.62 89 GLN A O 1
ATOM 693 N N . GLN A 1 90 ? -31.919 -5.527 40.616 1.00 79.38 90 GLN A N 1
ATOM 694 C CA . GLN A 1 90 ? -31.471 -4.836 41.830 1.00 79.38 90 GLN A CA 1
ATOM 695 C C . GLN A 1 90 ? -32.061 -3.429 41.949 1.00 79.38 90 GLN A C 1
ATOM 697 O O . GLN A 1 90 ? -32.549 -3.071 43.016 1.00 79.38 90 GLN A O 1
ATOM 702 N N . VAL A 1 91 ? -32.058 -2.637 40.872 1.00 83.50 91 VAL A N 1
ATOM 703 C CA . VAL A 1 91 ? -32.660 -1.293 40.885 1.00 83.50 91 VAL A CA 1
ATOM 704 C C . VAL A 1 91 ? -34.174 -1.379 41.091 1.00 83.50 91 VAL A C 1
ATOM 706 O O . VAL A 1 91 ? -34.717 -0.611 41.881 1.00 83.50 91 VAL A O 1
ATOM 709 N N . ALA A 1 92 ? -34.856 -2.336 40.459 1.00 82.94 92 ALA A N 1
ATOM 710 C CA . ALA A 1 92 ? -36.286 -2.558 40.660 1.00 82.94 92 ALA A CA 1
ATOM 711 C C . ALA A 1 92 ? -36.613 -2.944 42.114 1.00 82.94 92 ALA A C 1
ATOM 713 O O . ALA A 1 92 ? -37.561 -2.418 42.695 1.00 82.94 92 ALA A O 1
ATOM 714 N N . GLN A 1 93 ? -35.800 -3.798 42.737 1.00 84.56 93 GLN A N 1
ATOM 715 C CA . GLN A 1 93 ? -35.948 -4.156 44.149 1.00 84.56 93 GLN A CA 1
ATOM 716 C C . GLN A 1 93 ? -35.655 -2.977 45.083 1.00 84.56 93 GLN A C 1
ATOM 718 O O . GLN A 1 93 ? -36.427 -2.719 46.002 1.00 84.56 93 GLN A O 1
ATOM 723 N N . GLN A 1 94 ? -34.563 -2.244 44.854 1.00 85.69 94 GLN A N 1
ATOM 724 C CA . GLN A 1 94 ? -34.096 -1.204 45.775 1.00 85.69 94 GLN A CA 1
ATOM 725 C C . GLN A 1 94 ? -34.827 0.133 45.626 1.00 85.69 94 GLN A C 1
ATOM 727 O O . GLN A 1 94 ? -35.111 0.775 46.631 1.00 85.69 94 GLN A O 1
ATOM 732 N N . GLN A 1 95 ? -35.108 0.577 44.398 1.00 85.94 95 GLN A N 1
ATOM 733 C CA . GLN A 1 95 ? -35.705 1.895 44.142 1.00 85.94 95 GLN A CA 1
ATOM 734 C C . GLN A 1 95 ? -37.218 1.838 43.937 1.00 85.94 95 GLN A C 1
ATOM 736 O O . GLN A 1 95 ? -37.911 2.788 44.289 1.00 85.94 95 GLN A O 1
ATOM 741 N N . LEU A 1 96 ? -37.735 0.742 43.375 1.00 85.12 96 LEU A N 1
ATOM 742 C CA . LEU A 1 96 ? -39.167 0.584 43.095 1.00 85.12 96 LEU A CA 1
ATOM 743 C C . LEU A 1 96 ? -39.866 -0.350 44.095 1.00 85.12 96 LEU A C 1
ATOM 745 O O . LEU A 1 96 ? -41.078 -0.533 44.007 1.00 85.12 96 LEU A O 1
ATOM 749 N N . GLY A 1 97 ? -39.125 -0.949 45.036 1.00 83.94 97 GLY A N 1
ATOM 750 C CA . GLY A 1 97 ? -39.667 -1.888 46.023 1.00 83.94 97 GLY A CA 1
ATOM 751 C C . GLY A 1 97 ? -40.250 -3.162 45.405 1.00 83.94 97 GLY A C 1
ATOM 752 O O . GLY A 1 97 ? -41.040 -3.852 46.049 1.00 83.94 97 GLY A O 1
ATOM 753 N N . MET A 1 98 ? -39.913 -3.467 44.147 1.00 85.81 98 MET A N 1
ATOM 754 C CA . MET A 1 98 ? -40.465 -4.618 43.440 1.00 85.81 98 MET A CA 1
ATOM 755 C C . MET A 1 98 ? -39.903 -5.908 44.029 1.00 85.81 98 MET A C 1
ATOM 757 O O . MET A 1 98 ? -38.702 -6.047 44.214 1.00 85.81 98 MET A O 1
ATOM 761 N N . THR A 1 99 ? -40.764 -6.882 44.284 1.00 81.69 99 THR A N 1
ATOM 762 C CA . THR A 1 99 ? -40.398 -8.213 44.778 1.00 81.69 99 THR A CA 1
ATOM 763 C C . THR A 1 99 ? -40.752 -9.251 43.719 1.00 81.69 99 THR A C 1
ATOM 765 O O . THR A 1 99 ? -41.700 -9.062 42.953 1.00 81.69 99 THR A O 1
ATOM 768 N N . THR A 1 100 ? -39.970 -10.328 43.632 1.00 80.12 100 THR A N 1
ATOM 769 C CA . THR A 1 100 ? -40.278 -11.426 42.714 1.00 80.12 100 THR A CA 1
ATOM 770 C C . THR A 1 100 ? -41.574 -12.098 43.185 1.00 80.12 100 THR A C 1
ATOM 772 O O . THR A 1 100 ? -41.621 -12.559 44.326 1.00 80.12 100 THR A O 1
ATOM 775 N N . PRO A 1 101 ? -42.628 -12.146 42.353 1.00 78.50 101 PRO A N 1
ATOM 776 C CA . PRO A 1 101 ? -43.900 -12.732 42.751 1.00 78.50 101 PRO A CA 1
ATOM 777 C C . PRO A 1 101 ? -43.753 -14.237 43.002 1.00 78.50 101 PRO A C 1
ATOM 779 O O . PRO A 1 101 ? -43.070 -14.941 42.258 1.00 78.50 101 PRO A O 1
ATOM 782 N N . ASP A 1 102 ? -44.404 -14.715 44.060 1.00 77.50 102 ASP A N 1
ATOM 783 C CA . ASP A 1 102 ? -44.442 -16.131 44.422 1.00 77.50 102 ASP A CA 1
ATOM 784 C C . ASP A 1 102 ? -45.302 -16.929 43.421 1.00 77.50 102 ASP A C 1
ATOM 786 O O . ASP A 1 102 ? -46.176 -16.364 42.757 1.00 77.50 102 ASP A O 1
ATOM 790 N N . GLN A 1 103 ? -45.092 -18.244 43.308 1.00 73.62 103 GLN A N 1
ATOM 791 C CA . GLN A 1 103 ? -45.725 -19.076 42.265 1.00 73.62 103 GLN A CA 1
ATOM 792 C C . GLN A 1 103 ? -47.262 -19.019 42.295 1.00 73.62 103 GLN A C 1
ATOM 794 O O . GLN A 1 103 ? -47.910 -19.137 41.258 1.00 73.62 103 GLN A O 1
ATOM 799 N N . ASN A 1 104 ? -47.845 -18.761 43.468 1.00 75.00 104 ASN A N 1
ATOM 800 C CA . ASN A 1 104 ? -49.291 -18.639 43.664 1.00 75.00 104 ASN A CA 1
ATOM 801 C C . ASN A 1 104 ? -49.884 -17.296 43.193 1.00 75.00 104 ASN A C 1
ATOM 803 O O . ASN A 1 104 ? -51.103 -17.165 43.127 1.00 75.00 104 ASN A O 1
ATOM 807 N N . ALA A 1 105 ? -49.054 -16.295 42.884 1.00 72.12 105 ALA A N 1
ATOM 808 C CA . ALA A 1 105 ? -49.489 -14.966 42.446 1.00 72.12 105 ALA A CA 1
ATOM 809 C C . ALA A 1 105 ? -49.524 -14.811 40.912 1.00 72.12 105 ALA A C 1
ATOM 811 O O . ALA A 1 105 ? -49.899 -13.754 40.402 1.00 72.12 105 ALA A O 1
ATOM 812 N N . ILE A 1 106 ? -49.132 -15.848 40.164 1.00 76.31 106 ILE A N 1
ATOM 813 C CA . ILE A 1 106 ? -49.062 -15.821 38.702 1.00 76.31 106 ILE A CA 1
ATOM 814 C C . ILE A 1 106 ? -50.397 -16.305 38.124 1.00 76.31 106 ILE A C 1
ATOM 816 O O . ILE A 1 106 ? -50.765 -17.468 38.278 1.00 76.31 106 ILE A O 1
ATOM 820 N N . VAL A 1 107 ? -51.118 -15.422 37.424 1.00 79.31 107 VAL A N 1
ATOM 821 C CA . VAL A 1 107 ? -52.386 -15.752 36.751 1.00 79.31 107 VAL A CA 1
ATOM 822 C C . VAL A 1 107 ? -52.180 -15.738 35.240 1.00 79.31 107 VAL A C 1
ATOM 824 O O . VAL A 1 107 ? -51.767 -14.730 34.668 1.00 79.31 107 VAL A O 1
ATOM 827 N N . MET A 1 108 ? -52.463 -16.863 34.582 1.00 77.25 108 MET A N 1
ATOM 828 C CA . MET A 1 108 ? -52.291 -17.007 33.137 1.00 77.25 108 MET A CA 1
ATOM 829 C C . MET A 1 108 ? -53.577 -16.616 32.405 1.00 77.25 108 MET A C 1
ATOM 831 O O . MET A 1 108 ? -54.618 -17.249 32.576 1.00 77.25 108 MET A O 1
ATOM 835 N N . VAL A 1 109 ? -53.503 -15.570 31.583 1.00 80.81 109 VAL A N 1
ATOM 836 C CA . VAL A 1 109 ? -54.631 -15.099 30.769 1.00 80.81 109 VAL A CA 1
ATOM 837 C C . VAL A 1 109 ? -54.568 -15.796 29.408 1.00 80.81 109 VAL A C 1
ATOM 839 O O . VAL A 1 109 ? -53.553 -15.700 28.719 1.00 80.81 109 VAL A O 1
ATOM 842 N N . ARG A 1 110 ? -55.620 -16.534 29.025 1.00 68.19 110 ARG A N 1
ATOM 843 C CA . ARG A 1 110 ? -55.740 -17.088 27.663 1.00 68.19 110 ARG A CA 1
ATOM 844 C C . ARG A 1 110 ? -56.127 -15.981 26.685 1.00 68.19 110 ARG A C 1
ATOM 846 O O . ARG A 1 110 ? -57.008 -15.184 26.999 1.00 68.19 110 ARG A O 1
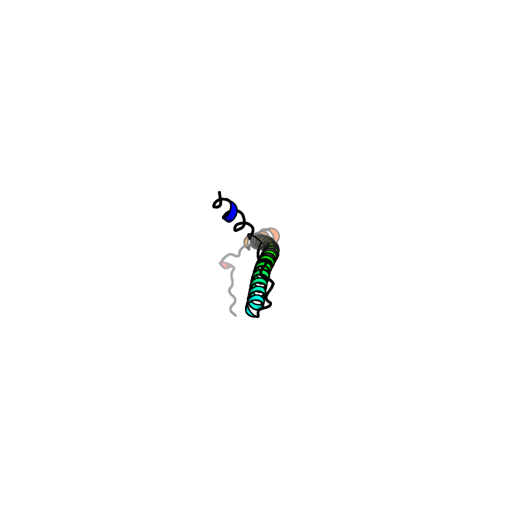ATOM 853 N N . ALA A 1 111 ? -55.462 -15.979 25.532 1.00 62.50 111 ALA A N 1
ATOM 854 C CA . ALA A 1 111 ? -55.865 -15.227 24.348 1.00 62.50 111 ALA A CA 1
ATOM 855 C C . ALA A 1 111 ? -57.063 -15.890 23.656 1.00 62.50 111 ALA A C 1
ATOM 857 O O . ALA A 1 111 ? -57.163 -17.140 23.736 1.00 62.50 111 ALA A O 1
#

Solvent-accessible surface area (backbone atoms only — not comparable to full-atom values): 6793 Å² total; per-residue (Å²): 142,74,70,76,75,64,64,69,71,73,67,81,67,80,62,81,74,70,71,73,83,67,88,39,72,68,56,54,52,50,52,50,51,52,51,50,52,50,52,48,55,52,50,52,53,50,52,53,51,52,51,53,51,53,53,50,53,52,50,51,54,50,49,53,51,50,54,52,50,53,53,49,53,49,52,48,55,53,50,53,62,67,65,28,65,68,55,55,50,49,47,36,36,74,77,67,66,51,70,88,78,56,84,89,74,66,79,88,80,83,132

Radius of gyration: 44.67 Å; Cα contacts (8 Å, |Δi|>4): 10; chains: 1; bounding box: 127×22×86 Å

Sequence (111 aa):
MNAATRALSTQMRAGARLPHLVLNRQTVLFMAALFMVLATAFAVVYERDLDRQLVGELQGLKNTEAELNMAGDQMLLEQTTWSSQARVQQVAQQQLGMTTPDQNAIVMVRA

pLDDT: mean 82.15, std 1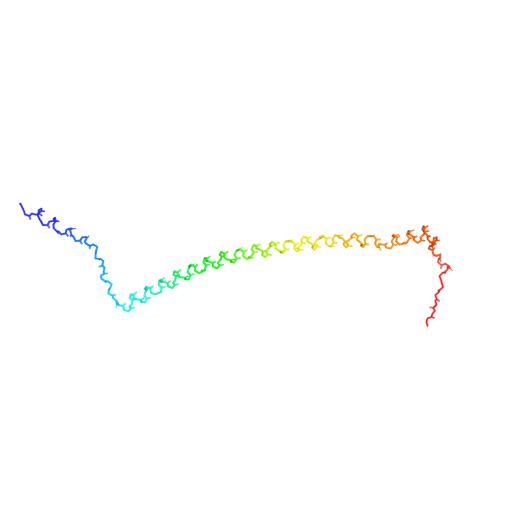5.2, range [51.72, 98.19]

Foldseek 3Di:
DPPVVVVVPVPPPPPPCPPDPPVDPVVVVVVVVVVVVVVVVVVVVVVVVVVVVVVVVVVVVVVVVVVVVVVVVVVVVVVCVCVPVVVVVVCCCPVVVDDDDDPVPDDDDDD

Secondary structure (DSSP, 8-state):
--SHHHHSSSSTT-----------HHHHHHHHHHHHHHHHHHHHHHHHHHHHHHHHHHHHHHHHHHHHHHHHHHHHHHHHHHT-HHHHHHHHHHHS---PPPGGG--PPP-

Mean predicted aligned error: 15.45 Å